Protein AF-A0A1A6ADX9-F1 (afdb_monomer)

Solvent-accessible surface area (backbone atoms only — not comparable to full-atom values): 8875 Å² total; per-residue (Å²): 137,64,74,67,59,54,55,53,53,54,53,52,51,51,51,50,51,53,53,50,52,54,53,50,52,55,47,55,60,47,57,64,68,73,51,71,68,67,43,46,26,31,28,53,73,89,57,55,68,67,57,52,34,49,53,46,45,51,49,61,59,59,78,51,67,90,77,81,53,78,79,48,47,42,78,74,44,72,46,55,45,75,38,85,58,100,57,55,89,64,74,94,54,55,61,74,60,86,75,84,43,45,47,28,42,32,24,26,32,27,37,37,68,90,70,49,74,45,69,45,34,63,65,48,34,48,73,78,61,26,40,71,64,5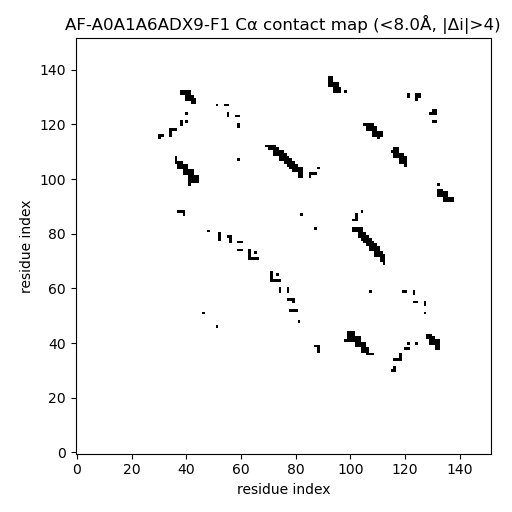1,65,48,63,86,59,61,78,55,54,58,57,53,55,56,62,74,72,106

Radius of gyration: 22.72 Å; Cα contacts (8 Å, |Δi|>4): 198; chains: 1; bounding box: 46×31×78 Å

Secondary structure (DSSP, 8-state):
--HHHHHHHHHHHHHHHHHHHHHHHHHHHHHHHHS-S-EEEEE-TTS-HHHHHHHHHHHHHHSS-----TTSPEEEEEEEEE-SSS--SSTTPPBSS---SEEEEEEEEEE-TTS-EEE-HHHHHHHHT-EE-PBP-TTHHHHHHHHHHH--

Sequence (152 aa):
MYATLLKSSVLLVSLILVSLSLKVDARQTRQKRDVPTVLDIDVPEYMDKWDYTTEFNHLCTGIFPDDGEPESPILTETYAEYAKGNKLSIQNRAIDAPVKGTVFWVSCMYRYPDGEMHQLGQYIAEKVGGRMVRYVNADAHLDGKKKDKARR

Structure (mmCIF, N/CA/C/O backbone):
data_AF-A0A1A6ADX9-F1
#
_entry.id   AF-A0A1A6ADX9-F1
#
loop_
_atom_site.group_PDB
_atom_site.id
_atom_site.type_symbol
_atom_site.label_atom_id
_atom_site.label_alt_id
_atom_site.label_comp_id
_atom_site.label_asym_id
_atom_site.label_entity_id
_atom_site.label_seq_id
_atom_site.pdbx_PDB_ins_code
_atom_site.Cartn_x
_atom_site.Cartn_y
_atom_site.Cartn_z
_atom_site.occupancy
_atom_site.B_iso_or_equiv
_atom_site.auth_seq_id
_atom_site.auth_comp_id
_atom_site.auth_asym_id
_atom_site.auth_atom_id
_atom_site.pdbx_PDB_model_num
ATOM 1 N N . MET A 1 1 ? 15.488 19.213 -59.369 1.00 48.47 1 MET A N 1
ATOM 2 C CA . MET A 1 1 ? 14.129 18.852 -58.903 1.00 48.47 1 MET A CA 1
ATOM 3 C C . MET A 1 1 ? 14.093 17.697 -57.879 1.00 48.47 1 MET A C 1
ATOM 5 O O . MET A 1 1 ? 13.017 17.190 -57.616 1.00 48.47 1 MET A O 1
ATOM 9 N N . TYR A 1 2 ? 15.215 17.306 -57.250 1.00 45.66 2 TYR A N 1
ATOM 10 C CA . TYR A 1 2 ? 15.254 16.207 -56.257 1.00 45.66 2 TYR A CA 1
ATOM 11 C C . TYR A 1 2 ? 15.391 16.677 -54.793 1.00 45.66 2 TYR A C 1
ATOM 13 O O . TYR A 1 2 ? 15.018 15.961 -53.869 1.00 45.66 2 TYR A O 1
ATOM 21 N N . ALA A 1 3 ? 15.877 17.903 -54.563 1.00 50.25 3 ALA A N 1
ATOM 22 C CA . ALA A 1 3 ? 16.163 18.413 -53.217 1.00 50.25 3 ALA A CA 1
ATOM 23 C C . ALA A 1 3 ? 14.911 18.814 -52.407 1.00 50.25 3 ALA A C 1
ATOM 25 O O . ALA A 1 3 ? 14.948 18.834 -51.178 1.00 50.25 3 ALA A O 1
ATOM 26 N N . THR A 1 4 ? 13.799 19.134 -53.071 1.00 50.28 4 THR A N 1
ATOM 27 C CA . THR A 1 4 ? 12.529 19.501 -52.420 1.00 50.28 4 THR A CA 1
ATOM 28 C C . THR A 1 4 ? 11.730 18.280 -51.965 1.00 50.28 4 THR A C 1
ATOM 30 O O . THR A 1 4 ? 11.135 18.313 -50.891 1.00 50.28 4 THR A O 1
ATOM 33 N N . LEU A 1 5 ? 11.782 17.179 -52.722 1.00 50.97 5 LEU A N 1
ATOM 34 C CA . LEU A 1 5 ? 11.137 15.909 -52.367 1.00 50.97 5 LEU A CA 1
ATOM 35 C C . LEU A 1 5 ? 11.778 15.266 -51.128 1.00 50.97 5 LEU A C 1
ATOM 37 O O . LEU A 1 5 ? 11.061 14.840 -50.229 1.00 50.97 5 LEU A O 1
ATOM 41 N N . LEU A 1 6 ? 13.113 15.290 -51.016 1.00 52.50 6 LEU A N 1
ATOM 42 C CA . LEU A 1 6 ? 13.824 14.710 -49.867 1.00 52.50 6 LEU A CA 1
ATOM 43 C C . LEU A 1 6 ? 13.502 15.430 -48.542 1.00 52.50 6 LEU A C 1
ATOM 45 O O . LEU A 1 6 ? 13.327 14.789 -47.508 1.00 52.50 6 LEU A O 1
ATOM 49 N N . LYS A 1 7 ? 13.377 16.766 -48.574 1.00 54.53 7 LYS A N 1
ATOM 50 C CA . LYS A 1 7 ? 13.027 17.578 -47.393 1.00 54.53 7 LYS A CA 1
ATOM 51 C C . LYS A 1 7 ? 11.612 17.296 -46.888 1.00 54.53 7 LYS A C 1
ATOM 53 O O . LYS A 1 7 ? 11.394 17.290 -45.680 1.00 54.53 7 LYS A O 1
ATOM 58 N N . SER A 1 8 ? 10.669 17.048 -47.798 1.00 56.91 8 SER A N 1
ATOM 59 C CA . SER A 1 8 ? 9.285 16.736 -47.437 1.00 56.91 8 SER A CA 1
ATOM 60 C C . SER A 1 8 ? 9.180 15.369 -46.750 1.00 56.91 8 SER A C 1
ATOM 62 O O . SER A 1 8 ? 8.517 15.261 -45.723 1.00 56.91 8 SER A O 1
ATOM 64 N N . SER A 1 9 ? 9.930 14.366 -47.221 1.00 58.69 9 SER A N 1
ATOM 65 C CA . SER A 1 9 ? 9.979 13.033 -46.604 1.00 58.69 9 SER A CA 1
ATOM 66 C C . SER A 1 9 ? 10.591 13.042 -45.200 1.00 58.69 9 SER A C 1
ATOM 68 O O . SER A 1 9 ? 10.065 12.392 -44.301 1.00 58.69 9 SER A O 1
ATOM 70 N N . VAL A 1 10 ? 11.667 13.808 -44.979 1.00 68.81 10 VAL A N 1
ATOM 71 C CA . VAL A 1 10 ? 12.314 13.920 -43.655 1.00 68.81 10 VAL A CA 1
ATOM 72 C C . VAL A 1 10 ? 11.400 14.611 -42.640 1.00 68.81 10 VAL A C 1
ATOM 74 O O . VAL A 1 10 ? 11.316 14.167 -41.497 1.00 68.81 10 VAL A O 1
ATOM 77 N N . LEU A 1 11 ? 10.671 15.651 -43.061 1.00 70.50 11 LEU A N 1
ATOM 78 C CA . LEU A 1 11 ? 9.664 16.311 -42.224 1.00 70.50 11 LEU A CA 1
ATOM 79 C C . LEU A 1 11 ? 8.504 15.376 -41.872 1.00 70.50 11 LEU A C 1
ATOM 81 O O . LEU A 1 11 ? 8.007 15.414 -40.755 1.00 70.50 11 LEU A O 1
ATOM 85 N N . LEU A 1 12 ? 8.078 14.522 -42.801 1.00 69.88 12 LEU A N 1
ATOM 86 C CA . LEU A 1 12 ? 6.970 13.596 -42.568 1.00 69.88 12 LEU A CA 1
ATOM 87 C C . LEU A 1 12 ? 7.370 12.481 -41.589 1.00 69.88 12 LEU A C 1
ATOM 89 O O . LEU A 1 12 ? 6.613 12.164 -40.674 1.00 69.88 12 LEU A O 1
ATOM 93 N N . VAL A 1 13 ? 8.589 11.948 -41.718 1.00 72.81 13 VAL A N 1
ATOM 94 C CA . VAL A 1 13 ? 9.136 10.944 -40.790 1.00 72.81 13 VAL A CA 1
ATOM 95 C C . VAL A 1 13 ? 9.349 11.527 -39.392 1.00 72.81 13 VAL A C 1
ATOM 97 O O . VAL A 1 13 ? 8.990 10.879 -38.409 1.00 72.81 13 VAL A O 1
ATOM 100 N N . SER A 1 14 ? 9.868 12.754 -39.272 1.00 70.56 14 SER A N 1
ATOM 101 C CA . SER A 1 14 ? 10.038 13.391 -37.961 1.00 70.56 14 SER A CA 1
ATOM 102 C C . SER A 1 14 ? 8.696 13.680 -37.285 1.00 70.56 14 SER A C 1
ATOM 104 O O . SER A 1 14 ? 8.557 13.450 -36.086 1.00 70.56 14 SER A O 1
ATOM 106 N N . LEU A 1 15 ? 7.677 14.090 -38.044 1.00 73.38 15 LEU A N 1
ATOM 107 C CA . LEU A 1 15 ? 6.332 14.339 -37.518 1.00 73.38 15 LEU A CA 1
ATOM 108 C C . LEU A 1 15 ? 5.647 13.040 -37.060 1.00 73.38 15 LEU A C 1
ATOM 110 O O . LEU A 1 15 ? 5.003 13.022 -36.010 1.00 73.38 15 LEU A O 1
ATOM 114 N N . ILE A 1 16 ? 5.853 11.934 -37.787 1.00 73.94 16 ILE A N 1
ATOM 115 C CA . ILE A 1 16 ? 5.395 10.598 -37.375 1.00 73.94 16 ILE A CA 1
ATOM 116 C C . ILE A 1 16 ? 6.085 10.170 -36.074 1.00 73.94 16 ILE A C 1
ATOM 118 O O . ILE A 1 16 ? 5.390 9.784 -35.134 1.00 73.94 16 ILE A O 1
ATOM 122 N N . LEU A 1 17 ? 7.413 10.292 -35.982 1.00 70.88 17 LEU A N 1
ATOM 123 C CA . LEU A 1 17 ? 8.171 9.926 -34.780 1.00 70.88 17 LEU A CA 1
ATOM 124 C C . LEU A 1 17 ? 7.744 10.750 -33.559 1.00 70.88 17 LEU A C 1
ATOM 126 O O . LEU A 1 17 ? 7.438 10.173 -32.521 1.00 70.88 17 LEU A O 1
ATOM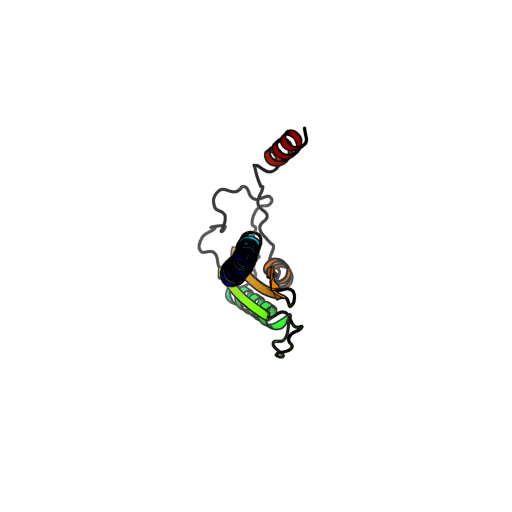 130 N N . VAL A 1 18 ? 7.612 12.072 -33.701 1.00 73.25 18 VAL A N 1
ATOM 131 C CA . VAL A 1 18 ? 7.128 12.949 -32.620 1.00 73.25 18 VAL A CA 1
ATOM 132 C C . VAL A 1 18 ? 5.706 12.569 -32.194 1.00 73.25 18 VAL A C 1
ATOM 134 O O . VAL A 1 18 ? 5.412 12.501 -31.001 1.00 73.25 18 VAL A O 1
ATOM 137 N N . SER A 1 19 ? 4.816 12.261 -33.143 1.00 64.31 19 SER A N 1
ATOM 138 C CA . SER A 1 19 ? 3.442 11.846 -32.823 1.00 64.31 19 SER A CA 1
ATOM 139 C C . SER A 1 19 ? 3.363 10.480 -32.126 1.00 64.31 19 SER A C 1
ATOM 141 O O . SER A 1 19 ? 2.481 10.266 -31.289 1.00 64.31 19 SER A O 1
ATOM 143 N N . LEU A 1 20 ? 4.286 9.563 -32.440 1.00 60.81 20 LEU A N 1
ATOM 144 C CA . LEU A 1 20 ? 4.425 8.272 -31.768 1.00 60.81 20 LEU A CA 1
ATOM 145 C C . LEU A 1 20 ? 4.928 8.459 -30.335 1.00 60.81 20 LEU A C 1
ATOM 147 O O . LEU A 1 20 ? 4.304 7.925 -29.421 1.00 60.81 20 LEU A O 1
ATOM 151 N N . SER A 1 21 ? 5.965 9.275 -30.126 1.00 58.81 21 SER A N 1
ATOM 152 C CA . SER A 1 21 ? 6.482 9.597 -28.789 1.00 58.81 21 SER A CA 1
ATOM 153 C C . SER A 1 21 ? 5.401 10.208 -27.892 1.00 58.81 21 SER A C 1
ATOM 155 O O . SER A 1 21 ? 5.167 9.718 -26.790 1.00 58.81 21 SER A O 1
ATOM 157 N N . LEU A 1 22 ? 4.639 11.183 -28.404 1.00 58.62 22 LEU A N 1
ATOM 158 C CA . LEU A 1 22 ? 3.543 11.817 -27.657 1.00 58.62 22 LEU A CA 1
ATOM 159 C C . LEU A 1 22 ? 2.424 10.832 -27.274 1.00 58.62 22 LEU A C 1
ATOM 161 O O . LEU A 1 22 ? 1.831 10.949 -26.201 1.00 58.62 22 LEU A O 1
ATOM 165 N N . LYS A 1 23 ? 2.112 9.849 -28.131 1.00 55.66 23 LYS A N 1
ATOM 166 C CA . LYS A 1 23 ? 1.106 8.815 -27.825 1.00 55.66 23 LYS A CA 1
ATOM 167 C C . LYS A 1 23 ? 1.584 7.819 -26.770 1.00 55.66 23 LYS A C 1
ATOM 169 O O . LYS A 1 23 ? 0.754 7.343 -25.996 1.00 55.66 23 LYS A O 1
ATOM 174 N N . VAL A 1 24 ? 2.874 7.487 -26.758 1.00 56.66 24 VAL A N 1
ATOM 175 C CA . VAL A 1 24 ? 3.470 6.586 -25.759 1.00 56.66 24 VAL A CA 1
ATOM 176 C C . VAL A 1 24 ? 3.465 7.253 -24.383 1.00 56.66 24 VAL A C 1
ATOM 178 O O . VAL A 1 24 ? 2.921 6.672 -23.443 1.00 56.66 24 VAL A O 1
ATOM 181 N N . ASP A 1 25 ? 3.917 8.506 -24.292 1.00 50.84 25 ASP A N 1
ATOM 182 C CA . ASP A 1 25 ? 3.897 9.278 -23.040 1.00 50.84 25 ASP A CA 1
ATOM 183 C C . ASP A 1 25 ? 2.477 9.445 -22.489 1.00 50.84 25 ASP A C 1
ATOM 185 O O . ASP A 1 25 ? 2.228 9.261 -21.294 1.00 50.84 25 ASP A O 1
ATOM 189 N N . ALA A 1 26 ? 1.511 9.743 -23.365 1.00 51.03 26 ALA A N 1
ATOM 190 C CA . ALA A 1 26 ? 0.110 9.885 -22.978 1.00 51.03 26 ALA A CA 1
ATOM 191 C C . ALA A 1 26 ? -0.506 8.572 -22.461 1.00 51.03 26 ALA A C 1
ATOM 193 O O . ALA A 1 26 ? -1.407 8.610 -21.626 1.00 51.03 26 ALA A O 1
ATOM 194 N N . ARG A 1 27 ? -0.049 7.407 -22.941 1.00 54.59 27 ARG A N 1
ATOM 195 C CA . ARG A 1 27 ? -0.507 6.100 -22.441 1.00 54.59 27 ARG A CA 1
ATOM 196 C C . ARG A 1 27 ? 0.113 5.765 -21.089 1.00 54.59 27 ARG A C 1
ATOM 198 O O . ARG A 1 27 ? -0.639 5.428 -20.179 1.00 54.59 27 ARG A O 1
ATOM 205 N N . GLN A 1 28 ? 1.423 5.951 -20.926 1.00 53.06 28 GLN A N 1
ATOM 206 C CA . GLN A 1 28 ? 2.104 5.730 -19.643 1.00 53.06 28 GLN A CA 1
ATOM 207 C C . GLN A 1 28 ? 1.553 6.631 -18.529 1.00 53.06 28 GLN A C 1
ATOM 209 O O . GLN A 1 28 ? 1.260 6.167 -17.426 1.00 53.06 28 GLN A O 1
ATOM 214 N N . THR A 1 29 ? 1.337 7.918 -18.817 1.00 53.06 29 THR A N 1
ATOM 215 C CA . THR A 1 29 ? 0.747 8.847 -17.835 1.00 53.06 29 THR A CA 1
ATOM 216 C C . THR A 1 29 ? -0.702 8.516 -17.488 1.00 53.06 29 THR A C 1
ATOM 218 O O . THR A 1 29 ? -1.137 8.815 -16.375 1.00 53.06 29 THR A O 1
ATOM 221 N N . ARG A 1 30 ? -1.456 7.893 -18.401 1.00 52.00 30 ARG A N 1
ATOM 222 C CA . ARG A 1 30 ? -2.839 7.470 -18.151 1.00 52.00 30 ARG A CA 1
ATOM 223 C C . ARG A 1 30 ? -2.907 6.176 -17.338 1.00 52.00 30 ARG A C 1
ATOM 225 O O . ARG A 1 30 ? -3.655 6.146 -16.373 1.00 52.00 30 ARG A O 1
ATOM 232 N N . GLN A 1 31 ? -2.059 5.187 -17.631 1.00 51.84 31 GLN A N 1
ATOM 233 C CA . GLN A 1 31 ? -1.927 3.964 -16.821 1.00 51.84 31 GLN A CA 1
ATOM 234 C C . GLN A 1 31 ? -1.583 4.279 -15.359 1.00 51.84 31 GLN A C 1
ATOM 236 O O . GLN A 1 31 ? -2.207 3.738 -14.450 1.00 51.84 31 GLN A O 1
ATOM 241 N N . LYS A 1 32 ? -0.670 5.231 -15.113 1.00 50.34 32 LYS A N 1
ATOM 242 C CA . LYS A 1 32 ? -0.330 5.665 -13.747 1.00 50.34 32 LYS A CA 1
ATOM 243 C C . LYS A 1 32 ? -1.513 6.297 -12.990 1.00 50.34 32 LYS A C 1
ATOM 245 O O . LYS A 1 32 ? -1.486 6.338 -11.767 1.00 50.34 32 LYS A O 1
ATOM 250 N N . ARG A 1 33 ? -2.539 6.806 -13.685 1.00 53.81 33 ARG A N 1
ATOM 251 C CA . ARG A 1 33 ? -3.737 7.383 -13.046 1.00 53.81 33 ARG A CA 1
ATOM 252 C C . ARG A 1 33 ? -4.790 6.347 -12.660 1.00 53.81 33 ARG A C 1
ATOM 254 O O . ARG A 1 33 ? -5.598 6.654 -11.790 1.00 53.81 33 ARG A O 1
ATOM 261 N N . ASP A 1 34 ? -4.799 5.176 -13.293 1.00 62.72 34 ASP A N 1
ATOM 262 C CA . ASP A 1 34 ? -5.879 4.199 -13.115 1.00 62.72 34 ASP A CA 1
ATOM 263 C C . ASP A 1 34 ? -5.614 3.220 -11.954 1.00 62.72 34 ASP A C 1
ATOM 265 O O . ASP A 1 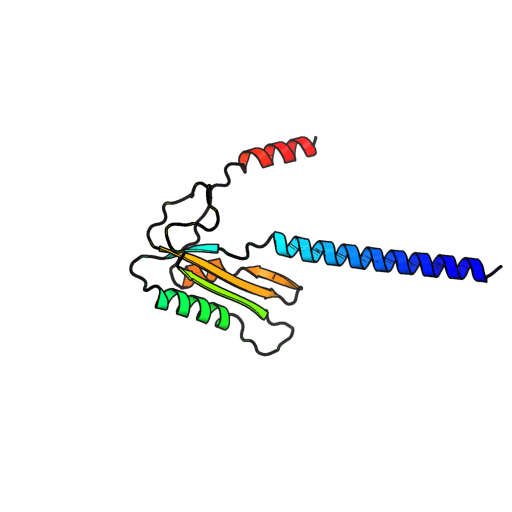34 ? -6.558 2.654 -11.401 1.00 62.72 34 ASP A O 1
ATOM 269 N N . VAL A 1 35 ? -4.355 3.056 -11.530 1.00 66.06 35 VAL A N 1
ATOM 270 C CA . VAL A 1 35 ? -3.986 2.173 -10.412 1.00 66.06 35 VAL A CA 1
ATOM 271 C C . VAL A 1 35 ? -3.930 2.976 -9.106 1.00 66.06 35 VAL A C 1
ATOM 273 O O . VAL A 1 35 ? -3.136 3.915 -9.010 1.00 66.06 35 VAL A O 1
ATOM 276 N N . PRO A 1 36 ? -4.743 2.641 -8.085 1.00 72.44 36 PRO A N 1
ATOM 277 C CA . PRO A 1 36 ? -4.704 3.337 -6.805 1.00 72.44 36 PRO A CA 1
ATOM 278 C C . PRO A 1 36 ? -3.357 3.097 -6.118 1.00 72.44 36 PRO A C 1
ATOM 280 O O . PRO A 1 36 ? -2.999 1.965 -5.791 1.00 72.44 36 PRO A O 1
ATOM 283 N N . THR A 1 37 ? -2.607 4.174 -5.893 1.00 81.62 37 THR A N 1
ATOM 284 C CA . THR A 1 37 ? -1.278 4.119 -5.268 1.00 81.62 37 THR A CA 1
ATOM 285 C C . THR A 1 37 ? -1.350 3.902 -3.763 1.00 81.62 37 THR A C 1
ATOM 287 O O . THR A 1 37 ? -0.455 3.293 -3.202 1.00 81.62 37 THR A O 1
ATOM 290 N N . VAL A 1 38 ? -2.420 4.350 -3.107 1.00 87.31 38 VAL A N 1
ATOM 291 C CA . VAL A 1 38 ? -2.606 4.198 -1.660 1.00 87.31 38 VAL A CA 1
ATOM 292 C C . VAL A 1 38 ? -3.959 3.557 -1.389 1.00 87.31 38 VAL A C 1
ATOM 294 O O . VAL A 1 38 ? -4.962 3.916 -2.010 1.00 87.31 38 VAL A O 1
ATOM 297 N N . LEU A 1 39 ? -3.972 2.603 -0.464 1.00 89.25 39 LEU A N 1
ATOM 298 C CA . LEU A 1 39 ? -5.151 1.871 -0.026 1.00 89.25 39 LEU A CA 1
ATOM 299 C C . LEU A 1 39 ? -5.407 2.125 1.460 1.00 89.25 39 LEU A C 1
ATOM 301 O O . LEU A 1 39 ? -4.472 2.153 2.259 1.00 89.25 39 LEU A O 1
ATOM 305 N N . ASP A 1 40 ? -6.680 2.252 1.827 1.00 90.00 40 ASP A N 1
ATOM 306 C CA . ASP A 1 40 ? -7.113 2.271 3.222 1.00 90.00 40 ASP A CA 1
ATOM 307 C C . ASP A 1 40 ? -7.387 0.849 3.711 1.00 90.00 40 ASP A C 1
ATOM 309 O O . ASP A 1 40 ? -8.197 0.126 3.122 1.00 90.00 40 ASP A O 1
ATOM 313 N N . ILE A 1 41 ? -6.739 0.461 4.806 1.00 90.75 41 ILE A N 1
ATOM 314 C CA . ILE A 1 41 ? -6.849 -0.869 5.403 1.00 90.75 41 ILE A CA 1
ATOM 315 C C . ILE A 1 41 ? -7.362 -0.763 6.838 1.00 90.75 41 ILE A C 1
ATOM 317 O O . ILE A 1 41 ? -6.756 -0.094 7.666 1.00 90.75 41 ILE A O 1
ATOM 321 N N . ASP A 1 42 ? -8.452 -1.463 7.137 1.00 90.25 42 ASP A N 1
ATOM 322 C CA . ASP A 1 42 ? -8.950 -1.732 8.487 1.00 90.25 42 ASP A CA 1
ATOM 323 C C . ASP A 1 42 ? -8.115 -2.850 9.122 1.00 90.25 42 ASP A C 1
ATOM 325 O O . ASP A 1 42 ? -8.182 -4.004 8.690 1.00 90.25 42 ASP A O 1
ATOM 329 N N . VAL A 1 43 ? -7.325 -2.509 10.135 1.00 89.62 43 VAL A N 1
ATOM 330 C CA . VAL A 1 43 ? -6.485 -3.438 10.898 1.00 89.62 43 VAL A CA 1
ATOM 331 C C . VAL A 1 43 ? -7.109 -3.652 12.280 1.00 89.62 43 VAL A C 1
ATOM 333 O O . VAL A 1 43 ? -7.425 -2.665 12.950 1.00 89.62 43 VAL A O 1
ATOM 336 N N . PRO A 1 44 ? -7.297 -4.904 12.736 1.00 87.12 44 PRO A N 1
ATOM 337 C CA . PRO A 1 44 ? -7.883 -5.184 14.045 1.00 87.12 44 PRO A CA 1
ATOM 338 C C . PRO A 1 44 ? -7.120 -4.527 15.203 1.00 87.12 44 PRO A C 1
ATOM 340 O O . PRO A 1 44 ? -5.895 -4.520 15.213 1.00 87.12 44 PRO A O 1
ATOM 343 N N . GLU A 1 45 ? -7.836 -4.050 16.226 1.00 83.75 45 GLU A N 1
ATOM 344 C CA . GLU A 1 45 ? -7.232 -3.323 17.361 1.00 83.75 45 GLU A CA 1
ATOM 345 C C . GLU A 1 45 ? -6.242 -4.148 18.195 1.00 83.75 45 GLU A C 1
ATOM 347 O O . GLU A 1 45 ? -5.413 -3.577 18.898 1.00 83.75 45 GLU A O 1
ATOM 352 N N . TYR A 1 46 ? -6.326 -5.482 18.143 1.00 82.44 46 TYR A N 1
ATOM 353 C CA . TYR A 1 46 ? -5.411 -6.363 18.874 1.00 82.44 46 TYR A CA 1
ATOM 354 C C . TYR A 1 46 ? -4.020 -6.456 18.233 1.00 82.44 46 TYR A C 1
ATOM 356 O O . TYR A 1 46 ? -3.115 -7.022 18.842 1.00 82.44 46 TYR A O 1
ATOM 364 N N . MET A 1 47 ? -3.859 -5.973 17.000 1.00 83.94 47 MET A N 1
ATOM 365 C CA . MET A 1 47 ? -2.588 -6.001 16.292 1.00 83.94 47 MET A CA 1
ATOM 366 C C . MET A 1 47 ? -1.807 -4.723 16.589 1.00 83.94 47 MET A C 1
ATOM 368 O O . MET A 1 47 ? -2.324 -3.618 16.411 1.00 83.94 47 MET A O 1
ATOM 372 N N . ASP A 1 48 ? -0.563 -4.869 17.050 1.00 88.44 48 ASP A N 1
ATOM 373 C CA . ASP A 1 48 ? 0.280 -3.710 17.315 1.00 88.44 48 ASP A CA 1
ATOM 374 C C . ASP A 1 48 ? 0.608 -2.974 16.010 1.00 88.44 48 ASP A C 1
ATOM 376 O O . ASP A 1 48 ? 0.811 -3.568 14.947 1.00 88.44 48 ASP A O 1
ATOM 380 N N . LYS A 1 49 ? 0.635 -1.642 16.086 1.00 86.06 49 LYS A N 1
ATOM 381 C CA . LYS A 1 49 ? 0.833 -0.791 14.910 1.00 86.06 49 LYS A CA 1
ATOM 382 C C . LYS A 1 49 ? 2.218 -0.983 14.307 1.00 86.06 49 LYS A C 1
ATOM 384 O O . LYS A 1 49 ? 2.349 -0.985 13.083 1.00 86.06 49 LYS A O 1
ATOM 389 N N . TRP A 1 50 ? 3.236 -1.123 15.153 1.00 85.31 50 TRP A N 1
ATOM 390 C CA . TRP A 1 50 ? 4.604 -1.350 14.706 1.00 85.31 50 TRP A CA 1
ATOM 391 C C . TRP A 1 50 ? 4.734 -2.723 14.063 1.00 85.31 50 TRP A C 1
ATOM 393 O O . TRP A 1 50 ? 5.305 -2.810 12.975 1.00 85.31 50 TRP A O 1
ATOM 403 N N . ASP A 1 51 ? 4.114 -3.744 14.655 1.00 90.06 51 ASP A N 1
ATOM 404 C CA . ASP A 1 51 ? 4.099 -5.099 14.098 1.00 90.06 51 ASP A CA 1
ATOM 405 C C . ASP A 1 51 ? 3.434 -5.112 12.717 1.00 90.06 51 ASP A C 1
ATOM 407 O O . ASP A 1 51 ? 4.042 -5.564 11.750 1.00 90.06 51 ASP A O 1
ATOM 411 N N . TYR A 1 52 ? 2.244 -4.514 12.575 1.00 92.06 52 TYR A N 1
ATOM 412 C CA . TYR A 1 52 ? 1.554 -4.458 11.281 1.00 92.06 52 TYR A CA 1
ATOM 413 C C . TYR A 1 52 ? 2.394 -3.761 10.204 1.00 92.06 52 TYR A C 1
ATOM 415 O O . TYR A 1 52 ? 2.555 -4.284 9.102 1.00 92.06 52 TYR A O 1
ATOM 423 N N . THR A 1 53 ? 2.940 -2.576 10.503 1.00 92.75 53 THR A N 1
ATOM 424 C CA . THR A 1 53 ? 3.751 -1.829 9.523 1.00 92.75 53 THR A CA 1
ATOM 425 C C . THR A 1 53 ? 5.021 -2.573 9.128 1.00 92.75 53 THR A C 1
ATOM 427 O O . THR A 1 53 ? 5.403 -2.549 7.957 1.00 92.75 53 THR A O 1
ATOM 430 N N . THR A 1 54 ? 5.662 -3.249 10.079 1.00 93.31 54 THR A N 1
ATOM 431 C CA . THR A 1 54 ? 6.891 -4.008 9.835 1.00 93.31 54 THR A CA 1
ATOM 432 C C . THR A 1 54 ? 6.599 -5.232 8.978 1.00 93.31 54 THR A C 1
ATOM 434 O O . THR A 1 54 ? 7.230 -5.398 7.937 1.00 93.31 54 THR A O 1
ATOM 437 N N . GLU A 1 55 ? 5.597 -6.030 9.351 1.00 93.69 55 GLU A N 1
ATOM 438 C CA . GLU A 1 55 ? 5.195 -7.232 8.612 1.00 93.69 55 GLU A CA 1
ATOM 439 C C . GLU A 1 55 ? 4.705 -6.900 7.200 1.00 93.69 55 GLU A C 1
ATOM 441 O O . GLU A 1 55 ? 5.094 -7.554 6.232 1.00 93.69 55 GLU A O 1
ATOM 446 N N . PHE A 1 56 ? 3.909 -5.836 7.051 1.00 95.38 56 PHE A N 1
ATOM 447 C CA . PHE A 1 56 ? 3.445 -5.385 5.741 1.00 95.38 56 PHE A CA 1
ATOM 448 C C . PHE A 1 56 ? 4.618 -5.028 4.822 1.00 95.38 56 PHE A C 1
ATOM 450 O O . PHE A 1 56 ? 4.704 -5.536 3.703 1.00 95.38 56 PHE A O 1
ATOM 457 N N . ASN A 1 57 ? 5.536 -4.179 5.295 1.00 93.75 57 ASN A N 1
ATOM 458 C CA . ASN A 1 57 ? 6.694 -3.769 4.502 1.00 93.75 57 ASN A CA 1
ATOM 459 C C . ASN A 1 57 ? 7.620 -4.955 4.210 1.00 93.75 57 ASN A C 1
ATOM 461 O O . ASN A 1 57 ? 8.109 -5.080 3.090 1.00 93.75 57 ASN A O 1
ATOM 465 N N . HIS A 1 58 ? 7.825 -5.848 5.182 1.00 93.38 58 HIS A N 1
ATOM 466 C CA . HIS A 1 58 ? 8.659 -7.031 5.003 1.00 93.38 58 HIS A CA 1
ATOM 467 C C . HIS A 1 58 ? 8.105 -7.948 3.909 1.00 93.38 58 HIS A C 1
ATOM 469 O O . HIS A 1 58 ? 8.836 -8.315 2.985 1.00 93.38 58 HIS A O 1
ATOM 475 N N . LEU A 1 59 ? 6.802 -8.242 3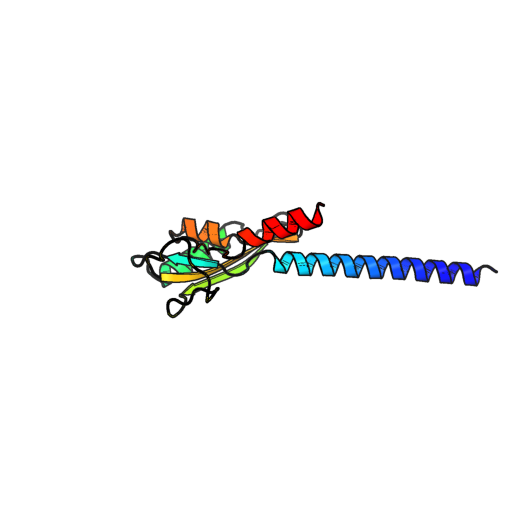.946 1.00 93.81 59 LEU A N 1
ATOM 476 C CA . LEU A 1 59 ? 6.149 -9.010 2.892 1.00 93.81 59 LEU A CA 1
ATOM 477 C C . LEU A 1 59 ? 6.246 -8.292 1.545 1.00 93.81 59 LEU A C 1
ATOM 479 O O . LEU A 1 59 ? 6.646 -8.922 0.574 1.00 93.81 59 LEU A O 1
ATOM 483 N N . CYS A 1 60 ? 5.993 -6.983 1.479 1.00 93.19 60 CYS A N 1
ATOM 484 C CA . CYS A 1 60 ? 6.162 -6.206 0.248 1.00 93.19 60 CYS A CA 1
ATOM 485 C C . CYS A 1 60 ? 7.589 -6.188 -0.294 1.00 93.19 60 CYS A C 1
ATOM 487 O O . CYS A 1 60 ? 7.764 -5.997 -1.482 1.00 93.19 60 CYS A O 1
ATOM 489 N N . THR A 1 61 ? 8.620 -6.396 0.519 1.00 90.50 61 THR A N 1
ATOM 490 C CA . THR A 1 61 ? 9.988 -6.578 0.005 1.00 90.50 61 THR A CA 1
ATOM 491 C C . THR A 1 61 ? 10.300 -8.021 -0.386 1.00 90.50 61 THR A C 1
ATOM 493 O O . THR A 1 61 ? 11.229 -8.253 -1.149 1.00 90.50 61 THR A O 1
ATOM 496 N N . GLY A 1 62 ? 9.536 -8.991 0.122 1.00 87.38 62 GLY A N 1
ATOM 497 C CA . GLY A 1 62 ? 9.827 -10.419 -0.006 1.00 87.38 62 GLY A CA 1
ATOM 498 C C . GLY A 1 62 ?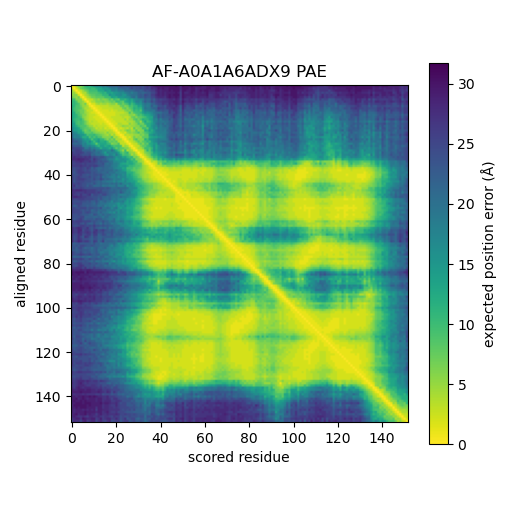 9.022 -11.183 -1.061 1.00 87.38 62 GLY A C 1
ATOM 499 O O . GLY A 1 62 ? 9.345 -12.341 -1.306 1.00 87.38 62 GLY A O 1
ATOM 500 N N . ILE A 1 63 ? 7.981 -10.598 -1.678 1.00 87.56 63 ILE A N 1
ATOM 501 C CA . ILE A 1 63 ? 7.154 -11.314 -2.682 1.00 87.56 63 ILE A CA 1
ATOM 502 C C . ILE A 1 63 ? 7.984 -11.696 -3.909 1.00 87.56 63 ILE A C 1
ATOM 504 O O . ILE A 1 63 ? 7.894 -12.824 -4.389 1.00 87.56 63 ILE A O 1
ATOM 508 N N . PHE A 1 64 ? 8.760 -10.742 -4.420 1.00 86.00 64 PHE A N 1
ATOM 509 C CA . PHE A 1 64 ? 9.652 -10.935 -5.552 1.00 86.00 64 PHE A CA 1
ATOM 510 C C . PHE A 1 64 ? 11.062 -10.577 -5.089 1.00 86.00 64 PHE A C 1
ATOM 512 O O . PHE A 1 64 ? 11.271 -9.432 -4.679 1.00 86.00 64 PHE A O 1
ATOM 519 N N . PRO A 1 65 ? 12.003 -11.535 -5.077 1.00 75.62 65 PRO A N 1
ATOM 520 C CA . PRO A 1 65 ? 13.384 -11.233 -4.745 1.00 75.62 65 PRO A CA 1
ATOM 521 C C . PRO A 1 65 ? 13.953 -10.275 -5.794 1.00 75.62 65 PRO A C 1
ATOM 523 O O . PRO A 1 65 ? 13.735 -10.458 -6.988 1.00 75.62 65 PRO A O 1
ATOM 526 N N . ASP A 1 66 ? 14.686 -9.257 -5.346 1.00 71.12 66 ASP A N 1
ATOM 527 C CA . ASP A 1 66 ? 15.463 -8.392 -6.237 1.00 71.12 66 ASP A CA 1
ATOM 528 C C . ASP A 1 66 ? 16.752 -9.131 -6.629 1.00 71.12 66 ASP A C 1
ATOM 530 O O . ASP A 1 66 ? 17.830 -8.909 -6.077 1.00 71.12 66 ASP A O 1
ATOM 534 N N . ASP A 1 67 ? 16.602 -10.122 -7.507 1.00 77.88 67 ASP A N 1
ATOM 535 C CA . ASP A 1 67 ? 17.685 -10.948 -8.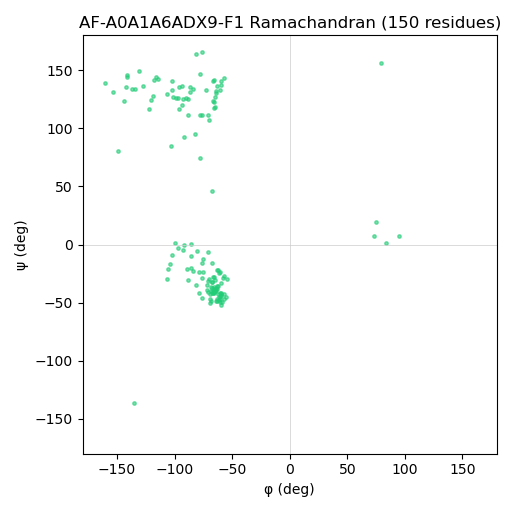047 1.00 77.88 67 ASP A CA 1
ATOM 536 C C . ASP A 1 67 ? 18.360 -10.315 -9.275 1.00 77.88 67 ASP A C 1
ATOM 538 O O . ASP A 1 67 ? 19.323 -10.863 -9.811 1.00 77.88 67 ASP A O 1
ATOM 542 N N . GLY A 1 68 ? 17.904 -9.127 -9.686 1.00 69.69 68 GLY A N 1
ATOM 543 C CA . GLY A 1 68 ? 18.404 -8.415 -10.859 1.00 69.69 68 GLY A CA 1
ATOM 544 C C . GLY A 1 68 ? 17.960 -9.027 -12.189 1.00 69.69 68 GLY A C 1
ATOM 545 O O . GLY A 1 68 ? 18.423 -8.574 -13.240 1.00 69.69 68 GLY A O 1
ATOM 546 N N . GLU A 1 69 ? 17.070 -10.024 -12.167 1.00 80.25 69 GLU A N 1
ATOM 547 C CA . GLU A 1 69 ? 16.550 -10.643 -13.380 1.00 80.25 69 GLU A CA 1
ATOM 548 C C . GLU A 1 69 ? 15.571 -9.690 -14.090 1.00 80.25 69 GLU A C 1
ATOM 550 O O . GLU A 1 69 ? 14.662 -9.131 -13.469 1.00 80.25 69 GLU A O 1
ATOM 555 N N . PRO A 1 70 ? 15.702 -9.495 -15.415 1.00 75.50 70 PRO A N 1
ATOM 556 C CA . PRO A 1 70 ? 14.863 -8.559 -16.164 1.00 75.50 70 PRO A CA 1
ATOM 557 C C . PRO A 1 70 ? 13.392 -8.998 -16.252 1.00 75.50 70 PRO A C 1
ATOM 559 O O . PRO A 1 70 ? 12.532 -8.190 -16.604 1.00 75.50 70 PRO A O 1
ATOM 562 N N . GLU A 1 71 ? 13.105 -10.268 -15.955 1.00 83.19 71 GLU A N 1
ATOM 563 C CA . GLU A 1 71 ? 11.758 -10.848 -15.951 1.00 83.19 71 GLU A CA 1
ATOM 564 C C . GLU A 1 71 ? 11.086 -10.803 -14.566 1.00 83.19 71 GLU A C 1
ATOM 566 O O . GLU A 1 71 ? 9.906 -11.137 -14.442 1.00 83.19 71 GLU A O 1
ATOM 571 N N . SER A 1 72 ? 11.795 -10.348 -13.530 1.00 86.75 72 SER A N 1
ATOM 572 C CA . SER A 1 72 ? 11.256 -10.228 -12.176 1.00 86.75 72 SER A CA 1
ATOM 573 C C . SER A 1 72 ? 10.543 -8.880 -11.982 1.00 86.75 72 SER A C 1
ATOM 575 O O . SER A 1 72 ? 11.066 -7.832 -12.378 1.00 86.75 72 SER A O 1
ATOM 577 N N . PRO A 1 73 ? 9.347 -8.847 -11.364 1.00 89.94 73 PRO A N 1
ATOM 578 C CA . PRO A 1 73 ? 8.716 -7.594 -10.969 1.00 89.94 73 PRO A CA 1
ATOM 579 C C . PRO A 1 73 ? 9.587 -6.818 -9.978 1.00 89.94 73 PRO A C 1
ATOM 581 O O . PRO A 1 73 ? 10.041 -7.359 -8.973 1.00 89.94 73 PRO A O 1
ATOM 584 N N . ILE A 1 74 ? 9.758 -5.519 -10.220 1.00 90.38 74 ILE A N 1
ATOM 585 C CA . ILE A 1 74 ? 10.606 -4.652 -9.394 1.00 90.38 74 ILE A CA 1
ATOM 586 C C . ILE A 1 74 ? 9.728 -3.882 -8.417 1.00 90.38 74 ILE A C 1
ATOM 588 O O . ILE A 1 74 ? 8.791 -3.191 -8.835 1.00 90.38 74 ILE A O 1
ATOM 592 N N . LEU A 1 75 ? 10.039 -3.964 -7.122 1.00 91.62 75 LEU A N 1
ATOM 593 C CA . LEU A 1 75 ? 9.374 -3.147 -6.112 1.00 91.62 75 LEU A CA 1
ATOM 594 C C . LEU A 1 75 ? 9.729 -1.673 -6.337 1.00 91.62 75 LEU A C 1
ATOM 596 O O . LEU A 1 75 ? 10.893 -1.283 -6.340 1.00 91.62 75 LEU A O 1
ATOM 600 N N . THR A 1 76 ? 8.708 -0.845 -6.521 1.00 90.69 76 THR A N 1
ATOM 601 C CA . THR A 1 76 ? 8.862 0.597 -6.776 1.00 90.69 76 THR A CA 1
ATOM 602 C C . THR A 1 76 ? 8.487 1.456 -5.577 1.00 90.69 76 THR A C 1
ATOM 604 O O . THR A 1 76 ? 9.036 2.542 -5.410 1.00 90.69 76 THR A O 1
ATOM 607 N N . GLU A 1 77 ? 7.556 0.984 -4.750 1.00 90.88 77 GLU A N 1
ATOM 608 C CA . GLU A 1 77 ? 7.048 1.715 -3.595 1.00 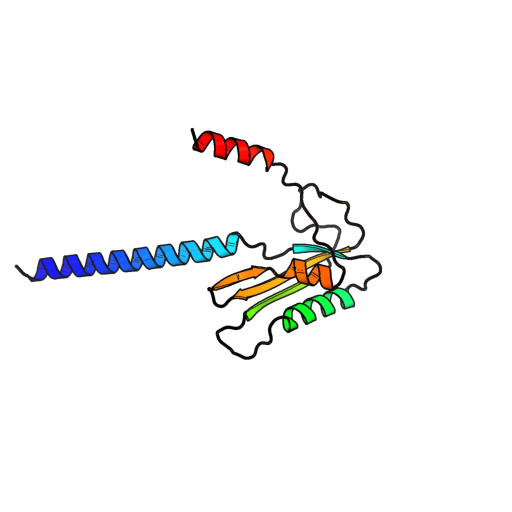90.88 77 GLU A CA 1
ATOM 609 C C . GLU A 1 77 ? 6.553 0.717 -2.550 1.00 90.88 77 GLU A C 1
ATOM 611 O O . GLU A 1 77 ? 5.785 -0.189 -2.872 1.00 90.88 77 GLU A O 1
ATOM 616 N N . THR A 1 78 ? 6.966 0.901 -1.299 1.00 93.00 78 THR A N 1
ATOM 617 C CA . THR A 1 78 ? 6.369 0.226 -0.146 1.00 93.00 78 THR A CA 1
ATOM 618 C C . THR A 1 78 ? 6.196 1.230 0.976 1.00 93.00 78 THR A C 1
ATOM 620 O O . THR A 1 78 ? 7.094 2.025 1.259 1.00 93.00 78 THR A O 1
ATOM 623 N N . TYR A 1 79 ? 5.025 1.216 1.591 1.00 90.44 79 TYR A N 1
ATOM 624 C CA . TYR A 1 79 ? 4.681 2.113 2.678 1.00 90.44 79 TYR A CA 1
ATOM 625 C C . TYR A 1 79 ? 3.505 1.535 3.457 1.00 90.44 79 TYR A C 1
ATOM 627 O O . TYR A 1 79 ? 2.547 1.027 2.876 1.00 90.44 79 TYR A O 1
ATOM 635 N N . ALA A 1 80 ? 3.571 1.654 4.778 1.00 92.06 80 ALA A N 1
ATOM 636 C CA . ALA A 1 80 ? 2.459 1.402 5.676 1.00 92.06 80 ALA A CA 1
ATOM 637 C C . ALA A 1 80 ? 2.541 2.400 6.828 1.00 92.06 80 ALA A C 1
ATOM 639 O O . ALA A 1 80 ? 3.550 2.459 7.531 1.00 92.06 80 ALA A O 1
ATOM 640 N N . GLU A 1 81 ? 1.484 3.176 7.037 1.00 89.62 81 GLU A N 1
ATOM 641 C CA . GLU A 1 81 ? 1.410 4.149 8.124 1.00 89.62 81 GLU A CA 1
ATOM 642 C C . GLU A 1 81 ? 0.013 4.173 8.725 1.00 89.62 81 GLU A C 1
ATOM 644 O O . GLU A 1 81 ? -1.003 4.041 8.041 1.00 89.62 81 GLU A O 1
ATOM 649 N N . TYR A 1 82 ? -0.035 4.368 10.036 1.00 86.44 82 TYR A N 1
ATOM 650 C CA . TYR A 1 82 ? -1.283 4.566 10.748 1.00 86.44 82 TYR A CA 1
ATOM 651 C C . TYR A 1 82 ? -1.937 5.896 10.342 1.00 86.44 82 TYR A C 1
ATOM 653 O O . TYR A 1 82 ? -1.365 6.971 10.543 1.00 86.44 82 TYR A O 1
ATOM 661 N N . ALA A 1 83 ? -3.179 5.841 9.860 1.00 81.88 83 ALA A N 1
ATOM 662 C CA . ALA A 1 83 ? -3.955 7.036 9.564 1.00 81.88 83 ALA A CA 1
ATOM 663 C C . ALA A 1 83 ? -4.336 7.727 10.885 1.00 81.88 83 ALA A C 1
ATOM 665 O O . ALA A 1 83 ? -5.146 7.239 11.678 1.00 81.88 83 ALA A O 1
ATOM 666 N N . LYS A 1 84 ? -3.695 8.865 11.181 1.00 70.75 84 LYS A N 1
ATOM 667 C CA . LYS A 1 84 ? -3.892 9.570 12.455 1.00 70.75 84 LYS A CA 1
ATOM 668 C C . LYS A 1 84 ? -5.277 10.227 12.509 1.00 70.75 84 LYS A C 1
ATOM 670 O O . LYS A 1 84 ? -5.545 11.223 11.833 1.00 70.75 84 LYS A O 1
ATOM 675 N N . GLY A 1 85 ? -6.130 9.691 13.386 1.00 59.09 85 GLY A N 1
ATOM 676 C CA . GLY A 1 85 ? -7.566 9.987 13.405 1.00 59.09 85 GLY A CA 1
ATOM 677 C C . GLY A 1 85 ? -8.261 9.173 12.317 1.00 59.09 85 GLY A C 1
ATOM 678 O O . GLY A 1 85 ? -7.601 8.780 11.370 1.00 59.09 85 GLY A O 1
ATOM 679 N N . ASN A 1 86 ? -9.559 8.898 12.445 1.00 57.56 86 ASN A N 1
ATOM 680 C CA . ASN A 1 86 ? -10.341 8.015 11.561 1.00 57.56 86 ASN A CA 1
ATOM 681 C C . ASN A 1 86 ? -10.522 8.582 10.123 1.00 57.56 86 ASN A C 1
ATOM 683 O O . ASN A 1 86 ? -11.624 8.674 9.588 1.00 57.56 86 ASN A O 1
ATOM 687 N N . LYS A 1 87 ? -9.434 9.084 9.537 1.00 62.25 87 LYS A N 1
ATOM 688 C CA . LYS A 1 87 ? -9.312 9.751 8.254 1.00 62.25 87 LYS A CA 1
ATOM 689 C C . LYS A 1 87 ? -8.981 8.689 7.229 1.00 62.25 87 LYS A C 1
ATOM 691 O O . LYS A 1 87 ? -7.829 8.360 6.980 1.00 62.25 87 LYS A O 1
ATOM 696 N N . LEU A 1 88 ? -10.038 8.184 6.630 1.00 65.62 88 LEU A N 1
ATOM 697 C CA . LEU A 1 88 ? -9.961 7.472 5.372 1.00 65.62 88 LEU A CA 1
ATOM 698 C C . LEU A 1 88 ? -9.366 8.400 4.305 1.00 65.62 88 LEU A C 1
ATOM 700 O O . LEU A 1 88 ? -9.707 9.589 4.261 1.00 65.62 88 LEU A O 1
ATOM 704 N N . SER A 1 89 ? -8.456 7.875 3.481 1.00 60.59 89 SER A N 1
ATOM 705 C CA . SER A 1 89 ? -7.760 8.634 2.431 1.00 60.59 89 SER A CA 1
ATOM 706 C C . SER A 1 89 ? -8.750 9.273 1.455 1.00 60.59 89 SER A C 1
ATOM 708 O O . SER A 1 89 ? -8.511 10.359 0.924 1.00 60.59 89 SER A O 1
ATOM 710 N N . ILE A 1 90 ? -9.925 8.655 1.308 1.00 59.44 90 ILE A N 1
ATOM 711 C CA . ILE A 1 90 ? -11.047 9.195 0.558 1.00 59.44 90 ILE A CA 1
ATOM 712 C C . ILE A 1 90 ? -12.091 9.753 1.533 1.00 59.44 90 ILE A C 1
ATOM 714 O O . ILE A 1 90 ? -13.070 9.101 1.900 1.00 59.44 90 ILE A O 1
ATOM 718 N N . GLN A 1 91 ? -11.881 10.999 1.952 1.00 54.03 91 GLN A N 1
ATOM 719 C CA . GLN A 1 91 ? -12.875 11.754 2.714 1.00 54.03 91 GLN A CA 1
ATOM 720 C C . GLN A 1 91 ? -14.172 11.896 1.890 1.00 54.03 91 GLN A C 1
ATOM 722 O O . GLN A 1 91 ? -14.124 12.134 0.684 1.00 54.03 91 GLN A O 1
ATOM 727 N N . ASN A 1 92 ? -15.332 11.786 2.545 1.00 54.41 92 ASN A N 1
ATOM 728 C CA . ASN A 1 92 ? -16.679 11.966 1.967 1.00 54.41 92 ASN A CA 1
ATOM 729 C C . ASN A 1 92 ? -17.235 10.835 1.076 1.00 54.41 92 ASN A C 1
ATOM 731 O O . ASN A 1 92 ? -18.199 11.070 0.346 1.00 54.41 92 ASN A O 1
ATOM 735 N N . ARG A 1 93 ? -16.710 9.604 1.146 1.00 63.78 93 ARG A N 1
ATOM 736 C CA . ARG A 1 93 ? -17.399 8.424 0.585 1.00 63.78 93 ARG A CA 1
ATOM 737 C C . ARG A 1 93 ? -18.063 7.600 1.680 1.00 63.78 93 ARG A C 1
ATOM 739 O O . ARG A 1 93 ? -17.502 7.423 2.757 1.00 63.78 93 ARG A O 1
ATOM 746 N N . ALA A 1 94 ? -19.261 7.093 1.396 1.00 65.50 94 ALA A N 1
ATOM 747 C CA . ALA A 1 94 ? -19.888 6.100 2.257 1.00 65.50 94 ALA A CA 1
ATOM 748 C C . ALA A 1 94 ? -19.073 4.800 2.195 1.00 65.50 94 ALA A C 1
ATOM 750 O O . ALA A 1 94 ? -18.565 4.435 1.136 1.00 65.50 94 ALA A O 1
ATOM 751 N N . ILE A 1 95 ? -18.917 4.131 3.332 1.00 73.25 95 ILE A N 1
ATOM 752 C CA . ILE A 1 95 ? -18.177 2.872 3.437 1.00 73.25 95 ILE A CA 1
ATOM 753 C C . ILE A 1 95 ? -19.186 1.730 3.347 1.00 73.25 95 ILE A C 1
ATOM 755 O O . ILE A 1 95 ? -20.230 1.791 3.997 1.00 73.25 95 ILE A O 1
ATOM 759 N N . ASP A 1 96 ? -18.875 0.692 2.574 1.00 74.56 96 ASP A N 1
ATOM 760 C CA . ASP A 1 96 ? -19.755 -0.475 2.410 1.00 74.56 96 ASP A CA 1
ATOM 761 C C . ASP A 1 96 ? -19.914 -1.272 3.719 1.00 74.56 96 ASP A C 1
ATOM 763 O O . ASP A 1 96 ? -20.928 -1.934 3.938 1.00 74.56 96 ASP A O 1
ATOM 767 N N . ALA A 1 97 ? -18.905 -1.225 4.596 1.00 73.88 97 ALA A N 1
ATOM 768 C CA . ALA A 1 97 ? -18.883 -1.927 5.873 1.00 73.88 97 ALA A CA 1
ATOM 769 C C . ALA A 1 97 ? -18.227 -1.072 6.970 1.00 73.88 97 ALA A C 1
ATOM 771 O O . ALA A 1 97 ? -17.277 -0.344 6.689 1.00 73.88 97 ALA A O 1
ATOM 772 N N . PRO A 1 98 ? -18.683 -1.165 8.232 1.00 74.12 98 PRO A N 1
ATOM 773 C CA . PRO A 1 98 ? -18.061 -0.429 9.324 1.00 74.12 98 PRO A CA 1
ATOM 774 C C . PRO A 1 98 ? -16.615 -0.894 9.543 1.00 74.12 98 PRO A C 1
ATOM 776 O O . PRO A 1 98 ? -16.351 -2.096 9.648 1.00 74.12 98 PRO A O 1
ATOM 779 N N . VAL A 1 99 ? -15.703 0.075 9.647 1.00 79.31 99 VAL A N 1
ATOM 780 C CA . VAL A 1 99 ? -14.318 -0.122 10.098 1.00 79.31 99 VAL A CA 1
ATOM 781 C C . VAL A 1 99 ? -14.363 -0.575 11.556 1.00 79.31 99 VAL A C 1
ATOM 783 O O . VAL A 1 99 ? -15.048 0.053 12.367 1.00 79.31 99 VAL A O 1
ATOM 786 N N . LYS A 1 100 ? -13.703 -1.693 11.875 1.00 79.56 100 LYS A N 1
ATOM 787 C CA . LYS A 1 100 ? -13.779 -2.314 13.208 1.00 79.56 100 LYS A CA 1
ATOM 788 C C . LYS A 1 100 ? -12.546 -2.070 14.067 1.00 79.56 100 LYS A C 1
ATOM 790 O O . LYS A 1 100 ? -12.630 -2.294 15.268 1.00 79.56 100 LYS A O 1
ATOM 795 N N . GLY A 1 101 ? -11.435 -1.656 13.473 1.00 84.31 101 GLY A N 1
ATOM 796 C CA . GLY A 1 101 ? -10.229 -1.304 14.199 1.00 84.31 101 GLY A CA 1
ATOM 797 C C . GLY A 1 101 ? -9.601 -0.019 13.685 1.00 84.31 101 GLY A C 1
ATOM 798 O O . GLY A 1 101 ? -10.271 0.993 13.472 1.00 84.31 101 GLY A O 1
ATOM 799 N N . THR A 1 102 ? -8.283 -0.044 13.544 1.00 87.31 102 THR A N 1
ATOM 800 C CA . THR A 1 102 ? -7.475 1.107 13.151 1.00 87.31 102 THR A CA 1
ATOM 801 C C . THR A 1 102 ? -7.243 1.146 11.651 1.00 87.31 102 THR A C 1
ATOM 803 O O . THR A 1 102 ? -6.902 0.133 11.050 1.00 87.31 102 THR A O 1
ATOM 806 N N . VAL A 1 103 ? -7.364 2.330 11.055 1.00 88.62 103 VAL A N 1
ATOM 807 C CA . VAL A 1 103 ? -7.088 2.519 9.628 1.00 88.62 103 VAL A CA 1
ATOM 808 C C . VAL A 1 103 ? -5.594 2.732 9.395 1.00 88.62 103 VAL A C 1
ATOM 810 O O . VAL A 1 103 ? -4.959 3.548 10.066 1.00 88.62 103 VAL A O 1
ATOM 813 N N . PHE A 1 104 ? -5.058 2.037 8.399 1.00 91.00 104 PHE A N 1
ATOM 814 C CA . PHE A 1 104 ? -3.727 2.245 7.846 1.00 91.00 104 PHE A CA 1
ATOM 815 C C . PHE A 1 104 ? -3.819 2.689 6.393 1.00 91.00 104 PHE A C 1
ATOM 817 O O . PHE A 1 104 ? -4.671 2.212 5.643 1.00 91.00 104 PHE A O 1
ATOM 824 N N . TRP A 1 105 ? -2.914 3.573 5.997 1.00 91.25 105 TRP A N 1
ATOM 825 C CA . TRP A 1 105 ? -2.625 3.844 4.599 1.00 91.25 105 TRP A CA 1
ATOM 826 C C . TRP A 1 105 ? -1.472 2.959 4.176 1.00 91.25 105 TRP A C 1
ATOM 828 O O . TRP A 1 105 ? -0.422 2.962 4.819 1.00 91.25 105 TRP A O 1
ATOM 838 N N . VAL A 1 106 ? -1.684 2.185 3.117 1.00 92.12 106 VAL A N 1
ATOM 839 C CA . VAL A 1 106 ? -0.667 1.268 2.611 1.00 92.12 106 VAL A CA 1
ATOM 840 C C . VAL A 1 106 ? -0.468 1.416 1.111 1.00 92.12 106 VAL A C 1
ATOM 842 O O . VAL A 1 106 ? -1.406 1.717 0.372 1.00 92.12 106 VAL A O 1
ATOM 845 N N . SER A 1 107 ? 0.755 1.164 0.667 1.00 93.62 107 SER A N 1
ATOM 846 C CA . SER A 1 107 ? 1.158 1.118 -0.734 1.00 93.62 107 SER A CA 1
ATOM 847 C C . SER A 1 107 ? 2.179 0.001 -0.912 1.00 93.62 107 SER A C 1
ATOM 849 O O . SER A 1 107 ? 3.070 -0.159 -0.081 1.00 93.62 107 SER A O 1
ATOM 851 N N . CYS A 1 108 ? 2.023 -0.796 -1.964 1.00 94.94 108 CYS A N 1
ATOM 852 C CA . CYS A 1 108 ? 2.913 -1.895 -2.319 1.00 94.94 108 CYS A CA 1
ATOM 853 C C . CYS A 1 108 ? 2.902 -2.038 -3.843 1.00 94.94 108 CYS A C 1
ATOM 855 O O . CYS A 1 108 ? 2.142 -2.826 -4.416 1.00 94.94 108 CYS A O 1
ATOM 857 N N . MET A 1 109 ? 3.680 -1.186 -4.505 1.00 93.88 109 MET A N 1
ATOM 858 C CA . MET A 1 109 ? 3.652 -1.023 -5.953 1.00 93.88 109 MET A CA 1
ATOM 859 C C . MET A 1 109 ? 4.816 -1.749 -6.603 1.00 93.88 109 MET A C 1
ATOM 861 O O . MET A 1 109 ? 5.982 -1.469 -6.317 1.00 93.88 109 MET A O 1
ATOM 865 N N . TYR A 1 110 ? 4.494 -2.594 -7.570 1.00 92.12 110 TYR A N 1
ATOM 866 C CA . TYR A 1 110 ? 5.466 -3.277 -8.407 1.00 92.12 110 TYR A CA 1
ATOM 867 C C . TYR A 1 110 ? 5.364 -2.816 -9.849 1.00 92.12 110 TYR A C 1
ATOM 869 O O . TYR A 1 110 ? 4.262 -2.626 -10.363 1.00 92.12 110 TYR A O 1
ATOM 877 N N . ARG A 1 111 ? 6.511 -2.690 -10.512 1.00 90.38 111 ARG A N 1
ATOM 878 C CA . ARG A 1 111 ? 6.579 -2.585 -11.967 1.00 90.38 111 ARG A CA 1
ATOM 879 C C . ARG A 1 111 ? 6.867 -3.965 -12.534 1.00 90.38 111 ARG A C 1
ATOM 881 O O . ARG A 1 111 ? 7.927 -4.524 -12.258 1.00 90.38 111 ARG A O 1
ATOM 888 N N . TYR A 1 112 ? 5.933 -4.493 -13.309 1.00 90.00 112 TYR A N 1
ATOM 889 C CA . TYR A 1 112 ? 6.088 -5.781 -13.973 1.00 90.00 112 TYR A CA 1
ATOM 890 C C . TYR A 1 112 ? 6.921 -5.632 -15.263 1.00 90.00 112 TYR A C 1
ATOM 892 O O . TYR A 1 112 ? 7.118 -4.507 -15.742 1.00 90.00 112 TYR A O 1
ATOM 900 N N . PRO A 1 113 ? 7.450 -6.734 -15.829 1.00 87.62 113 PRO A N 1
ATOM 901 C CA . PRO A 1 113 ? 8.278 -6.697 -17.044 1.00 87.62 113 PRO A CA 1
ATOM 902 C C . PRO A 1 113 ? 7.567 -6.132 -18.282 1.00 87.62 113 PRO A C 1
ATOM 904 O O . PRO A 1 113 ? 8.209 -5.613 -19.191 1.00 87.62 113 PRO A O 1
ATOM 907 N N . ASP A 1 114 ? 6.235 -6.193 -18.311 1.00 87.44 114 ASP A N 1
ATOM 908 C CA . ASP A 1 114 ? 5.387 -5.557 -19.327 1.00 87.44 114 ASP A CA 1
ATOM 909 C C . ASP A 1 114 ? 5.342 -4.018 -19.214 1.00 87.44 114 ASP A C 1
ATOM 911 O O . ASP A 1 114 ? 4.807 -3.337 -20.092 1.00 87.44 114 ASP A O 1
ATOM 915 N N . GLY A 1 115 ? 5.942 -3.461 -18.158 1.00 85.00 115 GLY A N 1
ATOM 916 C CA . GLY A 1 115 ? 5.956 -2.039 -17.843 1.00 85.00 115 GLY A CA 1
ATOM 917 C C . GLY A 1 115 ? 4.711 -1.562 -17.097 1.00 85.00 115 GLY A C 1
ATOM 918 O O . GLY A 1 115 ? 4.627 -0.368 -16.790 1.00 85.00 115 GLY A O 1
ATOM 919 N N . GLU A 1 116 ? 3.764 -2.452 -16.792 1.00 86.62 116 GLU A N 1
ATOM 920 C CA . GLU A 1 116 ? 2.568 -2.114 -16.032 1.00 86.62 116 GLU A CA 1
ATOM 921 C C . GLU A 1 116 ? 2.872 -2.010 -14.533 1.00 86.62 116 GLU A C 1
ATOM 923 O O . GLU A 1 116 ? 3.750 -2.676 -13.974 1.00 86.62 116 GLU A O 1
ATOM 928 N N . MET A 1 117 ? 2.148 -1.107 -13.871 1.00 88.25 117 MET A N 1
ATOM 929 C CA . MET A 1 117 ? 2.248 -0.896 -12.432 1.00 88.25 117 MET A CA 1
ATOM 930 C C . MET A 1 117 ? 1.137 -1.677 -11.743 1.00 88.25 117 MET A C 1
ATOM 932 O O . MET A 1 117 ? -0.037 -1.472 -12.039 1.00 88.25 117 MET A O 1
ATOM 936 N N . HIS A 1 118 ? 1.491 -2.519 -10.782 1.00 90.38 118 HIS A N 1
ATOM 937 C CA . HIS A 1 118 ? 0.545 -3.343 -10.043 1.00 90.38 118 HIS A CA 1
ATOM 938 C C . HIS A 1 118 ? 0.578 -2.991 -8.563 1.00 90.38 118 HIS A C 1
ATOM 940 O O . HIS A 1 118 ? 1.632 -3.001 -7.930 1.00 90.38 118 HIS A O 1
ATOM 946 N N . GLN A 1 119 ? -0.602 -2.712 -8.015 1.00 91.81 119 GLN A N 1
ATOM 947 C CA . GLN A 1 119 ? -0.799 -2.515 -6.586 1.00 91.81 119 GLN A CA 1
ATOM 948 C C . GLN A 1 119 ? -1.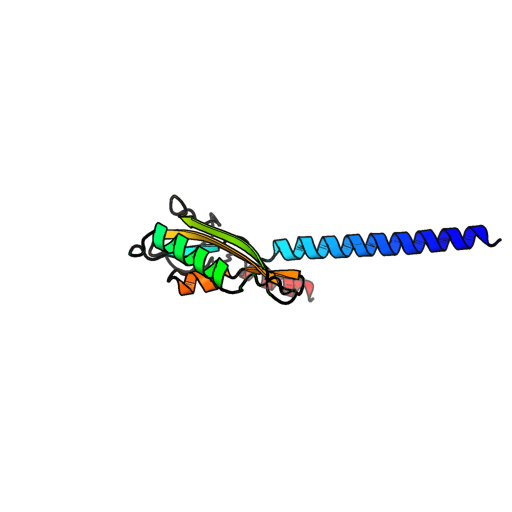092 -3.864 -5.923 1.00 91.81 119 GLN A C 1
ATOM 950 O O . GLN A 1 119 ? -2.164 -4.436 -6.125 1.00 91.81 119 GLN A O 1
ATOM 955 N N . LEU A 1 120 ? -0.166 -4.352 -5.098 1.00 93.25 120 LEU A N 1
ATOM 956 C CA . LEU A 1 120 ? -0.322 -5.589 -4.323 1.00 93.25 120 LEU A CA 1
ATOM 957 C C . LEU A 1 120 ? -0.712 -5.338 -2.862 1.00 93.25 120 LEU A C 1
ATOM 959 O O . LEU A 1 120 ? -0.899 -6.289 -2.102 1.00 93.25 120 LEU A O 1
ATOM 963 N N . GLY A 1 121 ? -0.895 -4.075 -2.462 1.00 93.12 121 GLY A N 1
ATOM 964 C CA . GLY A 1 121 ? -1.137 -3.709 -1.069 1.00 93.12 121 GLY A CA 1
ATOM 965 C C . GLY A 1 121 ? -2.383 -4.356 -0.468 1.00 93.12 121 GLY A C 1
ATOM 966 O O . GLY A 1 121 ? -2.360 -4.726 0.698 1.00 93.12 121 GLY A O 1
ATOM 967 N N . GLN A 1 122 ? -3.443 -4.582 -1.255 1.00 92.19 122 GLN A N 1
ATOM 968 C CA . GLN A 1 122 ? -4.624 -5.301 -0.766 1.00 92.19 122 GLN A CA 1
ATOM 969 C C . GLN A 1 122 ? -4.281 -6.750 -0.401 1.00 92.19 122 GLN A C 1
ATOM 971 O O . GLN A 1 122 ? -4.641 -7.209 0.679 1.00 92.19 122 GLN A O 1
ATOM 976 N N . TYR A 1 123 ? -3.589 -7.461 -1.294 1.00 93.12 123 TYR A N 1
ATOM 977 C CA . TYR A 1 123 ? -3.228 -8.859 -1.076 1.00 93.12 123 TYR A CA 1
ATOM 978 C C . TYR A 1 123 ? -2.347 -9.012 0.169 1.00 93.12 123 TYR A C 1
ATOM 980 O O . TYR A 1 123 ? -2.593 -9.884 1.000 1.00 93.12 123 TYR A O 1
ATOM 988 N N . ILE A 1 124 ? -1.358 -8.131 0.331 1.00 94.94 124 ILE A N 1
ATOM 989 C CA . ILE A 1 124 ? -0.460 -8.166 1.489 1.00 94.94 124 ILE A CA 1
ATOM 990 C C . ILE A 1 124 ? -1.183 -7.772 2.772 1.00 94.94 124 ILE A C 1
ATOM 992 O O . ILE A 1 124 ? -1.048 -8.467 3.775 1.00 94.94 124 ILE A O 1
ATOM 996 N N . ALA A 1 125 ? -2.017 -6.733 2.736 1.00 93.50 125 ALA A N 1
ATOM 997 C CA . ALA A 1 125 ? -2.826 -6.340 3.882 1.00 93.50 125 ALA A CA 1
ATOM 998 C C . ALA A 1 125 ? -3.684 -7.504 4.395 1.00 93.50 125 ALA A C 1
ATOM 1000 O O . ALA A 1 125 ? -3.690 -7.777 5.593 1.00 93.50 125 ALA A O 1
ATOM 1001 N N . GLU A 1 126 ? -4.341 -8.240 3.494 1.00 92.81 126 GLU A N 1
ATOM 1002 C CA . GLU A 1 126 ? -5.139 -9.421 3.843 1.00 92.81 126 GLU A CA 1
ATOM 1003 C C . GLU A 1 126 ? -4.293 -10.546 4.461 1.00 92.81 126 GLU A C 1
ATOM 1005 O O . GLU A 1 126 ? -4.751 -11.218 5.386 1.00 92.81 126 GLU A O 1
ATOM 1010 N N . LYS A 1 127 ? -3.042 -10.730 4.014 1.00 93.44 127 LYS A N 1
ATOM 1011 C CA . LYS A 1 127 ? -2.111 -11.716 4.592 1.00 93.44 127 LYS A CA 1
ATOM 1012 C C . LYS A 1 127 ? -1.660 -11.367 6.006 1.00 93.44 127 LYS A C 1
ATOM 1014 O O . LYS A 1 127 ? -1.534 -12.274 6.823 1.00 93.44 127 LYS A O 1
ATOM 1019 N N . VAL A 1 128 ? -1.460 -10.082 6.296 1.00 92.38 128 VAL A N 1
ATOM 1020 C CA . VAL A 1 128 ? -1.100 -9.593 7.640 1.00 92.38 128 VAL A CA 1
ATOM 1021 C C . VAL A 1 128 ? -2.339 -9.494 8.550 1.00 92.38 128 VAL A C 1
ATOM 1023 O O . VAL A 1 128 ? -2.224 -9.267 9.745 1.00 92.38 128 VAL A O 1
ATOM 1026 N N . GLY A 1 129 ? -3.547 -9.728 8.022 1.00 90.62 129 GLY A N 1
ATOM 1027 C CA . GLY A 1 129 ? -4.797 -9.724 8.794 1.00 90.62 129 GLY A CA 1
ATOM 1028 C C . GLY A 1 129 ? -5.554 -8.393 8.777 1.00 90.62 129 GLY A C 1
ATOM 1029 O O . GLY A 1 129 ? -6.564 -8.250 9.469 1.00 90.62 129 GLY A O 1
ATOM 1030 N N . GLY A 1 130 ? -5.104 -7.434 7.970 1.00 90.44 130 GLY A N 1
ATOM 1031 C CA . GLY A 1 130 ? -5.865 -6.243 7.613 1.00 90.44 130 GLY A CA 1
ATOM 1032 C C . GLY A 1 130 ? -6.948 -6.543 6.573 1.00 90.44 130 GLY A C 1
ATOM 1033 O O . GLY A 1 130 ? -6.972 -7.592 5.932 1.00 90.44 130 GLY A O 1
ATOM 1034 N N . ARG A 1 131 ? -7.886 -5.614 6.388 1.00 90.19 131 ARG A N 1
ATOM 1035 C CA . ARG A 1 131 ? -8.942 -5.717 5.371 1.00 90.19 131 ARG A CA 1
ATOM 1036 C C . ARG A 1 131 ? -9.096 -4.405 4.630 1.00 90.19 131 ARG A C 1
ATOM 1038 O O . ARG A 1 131 ? -9.187 -3.353 5.251 1.00 90.19 131 ARG A O 1
ATOM 1045 N N . MET A 1 132 ? -9.173 -4.461 3.305 1.00 88.38 132 MET A N 1
ATOM 1046 C CA . MET A 1 132 ? -9.363 -3.254 2.506 1.00 88.38 132 MET A CA 1
ATOM 1047 C C . MET A 1 132 ? -10.718 -2.600 2.802 1.00 88.38 132 MET A C 1
ATOM 1049 O O . MET A 1 132 ? -11.765 -3.257 2.796 1.00 88.38 132 MET A O 1
ATOM 1053 N N . VAL A 1 133 ? -10.687 -1.293 3.056 1.00 86.50 133 VAL A N 1
ATOM 1054 C CA . VAL A 1 133 ? -11.884 -0.484 3.264 1.00 86.50 133 VAL A CA 1
ATOM 1055 C C . VAL A 1 133 ? -12.542 -0.229 1.911 1.00 86.50 133 VAL A C 1
ATOM 1057 O O . VAL A 1 133 ? -12.014 0.496 1.068 1.00 86.50 133 VAL A O 1
ATOM 1060 N N . ARG A 1 134 ? -13.715 -0.832 1.697 1.00 81.00 134 ARG A N 1
ATOM 1061 C CA . ARG A 1 134 ? -14.488 -0.662 0.462 1.00 81.00 134 ARG A CA 1
ATOM 1062 C C . ARG A 1 134 ? -15.399 0.553 0.546 1.00 81.00 134 ARG A C 1
ATOM 1064 O O . ARG A 1 134 ? -16.151 0.720 1.506 1.00 81.00 134 ARG A O 1
ATOM 1071 N N . TYR A 1 135 ? -15.344 1.374 -0.493 1.00 76.06 135 TYR A N 1
ATOM 1072 C CA . TYR A 1 135 ? -16.145 2.583 -0.615 1.00 76.06 135 TYR A CA 1
ATOM 1073 C C . TYR A 1 135 ? -17.328 2.365 -1.549 1.00 76.06 135 TYR A C 1
ATOM 1075 O O . TYR A 1 135 ? -17.148 1.930 -2.689 1.00 76.06 135 TYR A O 1
ATOM 1083 N N . VAL A 1 136 ? -18.508 2.800 -1.112 1.00 72.94 136 VAL A N 1
ATOM 1084 C CA . VAL A 1 136 ? -19.684 2.924 -1.965 1.00 72.94 136 VAL A CA 1
ATOM 1085 C C . VAL A 1 136 ? -19.383 4.009 -2.996 1.00 72.94 136 VAL A C 1
ATOM 1087 O O . VAL A 1 136 ? -19.200 5.185 -2.660 1.00 72.94 136 VAL A O 1
ATOM 1090 N N . ASN A 1 137 ? -19.364 3.646 -4.275 1.00 65.12 137 ASN A N 1
ATOM 1091 C CA . ASN A 1 137 ? -19.380 4.645 -5.332 1.00 65.12 137 ASN A CA 1
ATOM 1092 C C . ASN A 1 137 ? -20.830 5.083 -5.569 1.00 65.12 137 ASN A C 1
ATOM 1094 O O . ASN A 1 137 ? -21.574 4.425 -6.298 1.00 65.12 137 ASN A O 1
ATOM 1098 N N . ALA A 1 138 ? -21.232 6.182 -4.923 1.00 59.28 138 ALA A N 1
ATOM 1099 C CA . ALA A 1 138 ? -22.592 6.704 -5.012 1.00 59.28 138 ALA A CA 1
ATOM 1100 C C . ALA A 1 138 ? -23.025 6.951 -6.465 1.00 59.28 138 ALA A C 1
ATOM 1102 O O . ALA A 1 138 ? -24.191 6.749 -6.762 1.00 59.28 138 ALA A O 1
ATOM 1103 N N . ASP A 1 139 ? -22.108 7.264 -7.386 1.00 57.62 139 ASP A N 1
ATOM 1104 C CA . ASP A 1 139 ? -22.413 7.572 -8.791 1.00 57.62 139 ASP A CA 1
ATOM 1105 C C . ASP A 1 139 ? -22.372 6.355 -9.735 1.00 57.62 139 ASP A C 1
ATOM 1107 O O . ASP A 1 139 ? -22.675 6.484 -10.923 1.00 57.62 139 ASP A O 1
ATOM 1111 N N . ALA A 1 140 ? -22.067 5.148 -9.241 1.00 59.75 140 ALA A N 1
ATOM 1112 C CA . ALA A 1 140 ? -21.964 3.948 -10.086 1.00 59.75 140 ALA A CA 1
ATOM 1113 C C . ALA A 1 140 ? -23.260 3.641 -10.869 1.00 59.75 140 ALA A C 1
ATOM 1115 O O . ALA A 1 140 ? -23.224 3.108 -11.979 1.00 59.75 140 ALA A O 1
ATOM 1116 N N . HIS A 1 141 ? -24.416 4.030 -10.325 1.00 58.19 141 HIS A N 1
ATOM 1117 C CA . HIS A 1 141 ? -25.721 3.884 -10.975 1.00 58.19 141 HIS A CA 1
ATOM 1118 C C . HIS A 1 141 ? -25.982 4.918 -12.094 1.00 58.19 141 HIS A C 1
ATOM 1120 O O . HIS A 1 141 ? -26.881 4.727 -12.918 1.00 58.19 141 HIS A O 1
ATOM 1126 N N . LEU A 1 142 ? -25.208 6.009 -12.152 1.00 57.72 142 LEU A N 1
ATOM 1127 C CA . LEU A 1 142 ? -25.306 7.050 -13.182 1.00 57.72 142 LEU A CA 1
ATOM 1128 C C . LEU A 1 142 ? -24.432 6.739 -14.406 1.00 57.72 142 LEU A C 1
ATOM 1130 O O . LEU A 1 142 ? -24.812 7.074 -15.533 1.00 57.72 142 LEU A O 1
ATOM 1134 N N . ASP A 1 143 ? -23.310 6.043 -14.215 1.00 54.81 143 ASP A N 1
ATOM 1135 C CA . ASP A 1 143 ? -22.393 5.676 -15.303 1.00 54.81 143 ASP A CA 1
ATOM 1136 C C . ASP A 1 143 ? -22.994 4.658 -16.285 1.00 54.81 143 ASP A C 1
ATOM 1138 O O . ASP A 1 143 ? -22.744 4.740 -17.494 1.00 54.81 143 ASP A O 1
ATOM 1142 N N . GLY A 1 144 ? -23.866 3.761 -15.810 1.00 55.06 144 GLY A N 1
ATOM 1143 C CA . GLY A 1 144 ? -24.626 2.851 -16.677 1.00 55.06 144 GLY A CA 1
ATOM 1144 C C . GLY A 1 144 ? -25.518 3.601 -17.675 1.00 55.06 144 GLY A C 1
ATOM 1145 O O . GLY A 1 144 ? -25.521 3.300 -18.868 1.00 55.06 144 GLY A O 1
ATOM 1146 N N . LYS A 1 145 ? -26.188 4.672 -17.227 1.00 51.25 145 LYS A N 1
ATOM 1147 C CA . LYS A 1 145 ? -27.090 5.468 -18.078 1.00 51.25 145 LYS A CA 1
ATOM 1148 C C . LYS A 1 145 ? -26.354 6.301 -19.129 1.00 51.25 145 LYS A C 1
ATOM 1150 O O . LYS A 1 145 ? -26.893 6.521 -20.213 1.00 51.25 145 LYS A O 1
ATOM 1155 N N . LYS A 1 146 ? -25.132 6.770 -18.843 1.00 51.06 146 LYS A N 1
ATOM 1156 C CA . LYS A 1 146 ? -24.311 7.496 -19.830 1.00 51.06 146 LYS A CA 1
ATOM 1157 C C . LYS A 1 146 ? -23.772 6.571 -20.922 1.00 51.06 146 LYS A C 1
ATOM 1159 O O . LYS A 1 146 ? -23.786 6.964 -22.087 1.00 51.06 146 LYS A O 1
ATOM 1164 N N . LYS A 1 147 ? -23.357 5.346 -20.575 1.00 50.66 147 LYS A N 1
ATOM 1165 C CA . LYS A 1 147 ? -22.906 4.349 -21.563 1.00 50.66 147 LYS A CA 1
ATOM 1166 C C . LYS A 1 147 ? -24.031 3.905 -22.501 1.00 50.66 147 LYS A C 1
ATOM 1168 O O . LYS A 1 147 ? -23.792 3.806 -23.701 1.00 50.66 147 LYS A O 1
ATOM 1173 N N . ASP A 1 148 ? -25.252 3.740 -21.996 1.00 49.56 148 ASP A N 1
ATOM 1174 C CA . ASP A 1 148 ? -26.408 3.380 -22.831 1.00 49.56 148 ASP A CA 1
ATOM 1175 C C . ASP A 1 148 ? -26.860 4.511 -23.763 1.00 49.56 148 ASP A C 1
ATOM 1177 O O . ASP A 1 148 ? -27.345 4.254 -24.863 1.00 49.56 148 ASP A O 1
ATOM 1181 N N . LYS A 1 149 ? -26.665 5.772 -23.361 1.00 47.12 149 LYS A N 1
ATOM 1182 C CA . LYS A 1 149 ? 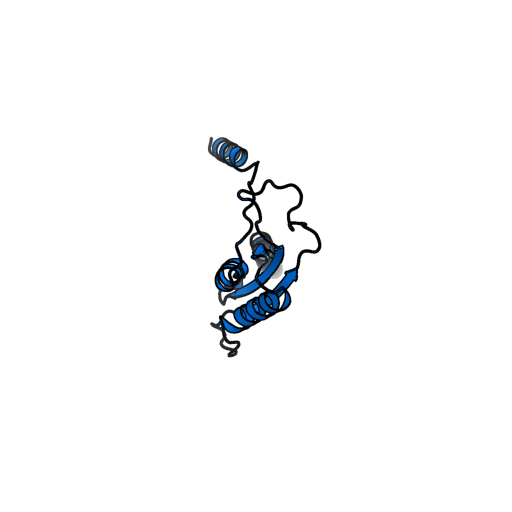-26.998 6.938 -24.191 1.00 47.12 149 LYS A CA 1
ATOM 1183 C C . LYS A 1 149 ? -25.953 7.231 -25.273 1.00 47.12 149 LYS A C 1
ATOM 1185 O O . LYS A 1 149 ? -26.297 7.848 -26.267 1.00 47.12 149 LYS A O 1
ATOM 1190 N N . ALA A 1 150 ? -24.706 6.791 -25.091 1.00 51.09 150 ALA A N 1
ATOM 1191 C CA . ALA A 1 150 ? -23.646 6.877 -26.102 1.00 51.09 150 ALA A CA 1
ATOM 1192 C C . ALA A 1 150 ? -23.642 5.687 -27.086 1.00 51.09 150 ALA A C 1
ATOM 1194 O O . ALA A 1 150 ? -22.912 5.707 -28.073 1.00 51.09 150 ALA A O 1
ATOM 1195 N N . ARG A 1 151 ? -24.428 4.639 -26.799 1.00 51.41 151 ARG A N 1
ATOM 1196 C CA . ARG A 1 151 ? -24.630 3.457 -27.655 1.00 51.41 151 ARG A CA 1
ATOM 1197 C C . ARG A 1 151 ? -25.898 3.523 -28.517 1.00 51.41 151 ARG A C 1
ATOM 1199 O O . ARG A 1 151 ? -26.130 2.594 -29.287 1.00 51.41 151 ARG A O 1
ATOM 1206 N N . ARG A 1 152 ? -26.708 4.572 -28.368 1.00 44.03 152 ARG A N 1
ATOM 1207 C CA . ARG A 1 152 ? -27.860 4.891 -29.224 1.00 44.03 152 ARG A CA 1
ATOM 1208 C C . ARG A 1 152 ? -27.516 6.082 -30.100 1.00 44.03 152 ARG A C 1
ATOM 1210 O O . ARG A 1 152 ? -28.011 6.094 -31.243 1.00 44.03 152 ARG A O 1
#

pLDDT: mean 75.38, std 15.93, range [44.03, 95.38]

Nearest PDB structures (foldseek):
  5fm5-assembly1_O  TM=1.757E-01  e=4.155E+00  Homo sapiens
  4igb-assembly3_C  TM=2.057E-01  e=9.459E+00  Streptococcus gordonii str. Challis

Mean predicted aligned error: 12.99 Å

Foldseek 3Di:
DVPVVVVVVVVVVVVVVVVVVVVVVVVLVVLVVPADQKFKWQAAAVDDQVNLFVQLQVCLCPPWPPPVDLQTWDWDDWGKDWDDPPDDVDPPFDWPDDRNHTIIIIGRWTQGSVRHIDTCSQVSCVVSPIHTTHTDPPCPVVVVVVVVVVVD

Organism: NCBI:txid1296121